Protein AF-R0KI02-F1 (afdb_monomer)

Mean predicted aligned error: 12.68 Å

InterPro domains:
  IPR000406 Rho protein GDP-dissociation inhibitor [PF02115] (2-57)
  IPR014756 Immunoglobulin E-set [SSF81296] (2-58)
  IPR024792 Rho GDP-dissociation inhibitor domain superfamily [G3DSA:2.70.50.30] (1-60)

pLDDT: mean 74.29, std 17.71, range [40.06, 93.88]

Nearest PDB structures (foldseek):
  5fr2-assembly1_B  TM=8.686E-01  e=1.773E-05  Bos taurus
  1fst-assembly1_A  TM=9.245E-01  e=3.637E-05  Homo sapiens
  2ji0-assembly1_A  TM=9.028E-01  e=2.990E-05  Homo sapiens
  2bxw-assembly2_B  TM=9.302E-01  e=7.461E-05  Homo sapiens
  1qvy-assembly3_C  TM=9.144E-01  e=1.034E-04  Homo sapiens

Radius of gyration: 21.97 Å; Cα contacts (8 Å, |Δi|>4): 71; chains: 1; bounding box: 62×33×42 Å

Organism: Anas platyrhynchos (NCBI:txid8839)

Foldseek 3Di:
DPPVDDQKFWAKKWKDFPPDPDIDIDGPPDDPVVVVVDDDDDDPPTDIDMDIDMDGRDPPPPPDDDDDPDDPDDDDDD

Solvent-accessible surface area (backbone atoms only — not comparable to full-atom values): 5458 Å² total; per-residue (Å²): 132,79,81,86,64,68,50,64,40,62,40,32,42,32,43,39,35,87,89,46,101,59,71,50,74,44,71,57,72,67,69,66,70,65,52,77,76,56,82,84,89,73,70,87,94,62,72,72,47,81,46,79,41,65,49,75,55,72,90,74,67,88,80,62,73,89,77,76,94,77,73,96,70,88,80,85,85,127

Secondary structure (DSSP, 8-state):
--TTS-SEEEEEEEEE-TTSSS-EEEESSS-SHHHHT------TT---EEEEEEEE--TTGGG--S---S--------

Sequence (78 aa):
MDASVPNVQVTKLTLMCEQAPGPITMDLTGDLEVLQSRPFVLKEGVDYRVKVSFKVRWMWGALCPPAELGTALLLPHR

Structure (mmCIF, N/CA/C/O backbone):
data_AF-R0KI02-F1
#
_entry.id   AF-R0KI02-F1
#
loop_
_atom_site.group_PDB
_atom_site.id
_atom_site.type_symbol
_atom_site.label_atom_id
_atom_site.label_alt_id
_atom_site.label_comp_id
_atom_site.label_asym_id
_atom_site.label_entity_id
_atom_site.label_seq_id
_atom_site.pdbx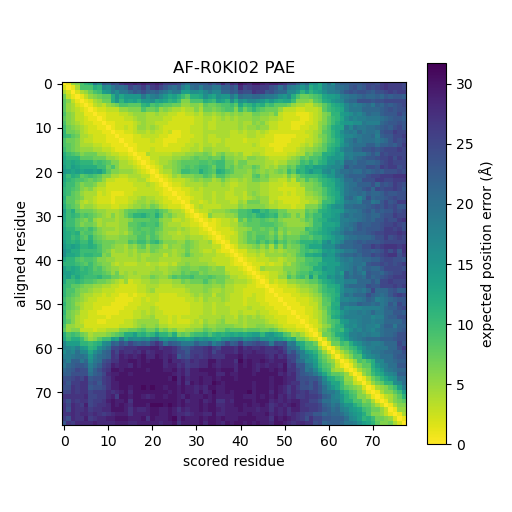_PDB_ins_code
_atom_site.Cartn_x
_atom_site.Cartn_y
_atom_site.Cartn_z
_atom_site.occupancy
_atom_site.B_iso_or_equiv
_atom_site.auth_seq_id
_atom_site.auth_comp_id
_atom_site.auth_asym_id
_atom_site.auth_atom_id
_atom_site.pdbx_PDB_model_num
ATOM 1 N N . MET A 1 1 ? 13.004 1.519 -28.251 1.00 48.75 1 MET A N 1
ATOM 2 C CA . MET A 1 1 ? 12.637 1.924 -26.881 1.00 48.75 1 MET A CA 1
ATOM 3 C C . MET A 1 1 ? 11.273 1.342 -26.612 1.00 48.75 1 MET A C 1
ATOM 5 O O . MET A 1 1 ? 10.347 1.674 -27.338 1.00 48.75 1 MET A O 1
ATOM 9 N N . ASP A 1 2 ? 11.181 0.402 -25.681 1.00 48.47 2 ASP A N 1
ATOM 10 C CA . ASP A 1 2 ? 9.907 -0.220 -25.349 1.00 48.47 2 ASP A CA 1
ATOM 11 C C . ASP A 1 2 ? 9.074 0.781 -24.537 1.00 48.47 2 ASP A C 1
ATOM 13 O O . ASP A 1 2 ? 9.376 1.079 -23.382 1.00 48.47 2 ASP A O 1
ATOM 17 N N . ALA A 1 3 ? 8.072 1.374 -25.187 1.00 60.66 3 ALA A N 1
ATOM 18 C CA . ALA A 1 3 ? 7.143 2.314 -24.563 1.00 60.66 3 ALA A CA 1
ATOM 19 C C . ALA A 1 3 ? 6.188 1.621 -23.573 1.00 60.66 3 ALA A C 1
ATOM 21 O O . ALA A 1 3 ? 5.352 2.290 -22.969 1.00 60.66 3 ALA A O 1
ATOM 22 N N . SER A 1 4 ? 6.294 0.296 -23.402 1.00 67.94 4 SER A N 1
ATOM 23 C CA . SER A 1 4 ? 5.379 -0.470 -22.561 1.00 67.94 4 SER A CA 1
ATOM 24 C C . SER A 1 4 ? 5.621 -0.253 -21.073 1.00 67.94 4 SER A C 1
ATOM 26 O O . SER A 1 4 ? 4.755 -0.612 -20.275 1.00 67.94 4 SER A O 1
ATOM 28 N N . VAL A 1 5 ? 6.768 0.314 -20.671 1.00 70.44 5 VAL A N 1
ATOM 29 C CA . VAL A 1 5 ? 7.072 0.501 -19.250 1.00 70.44 5 VAL A CA 1
ATOM 30 C C . VAL A 1 5 ? 6.978 1.970 -18.832 1.00 70.44 5 VAL A C 1
ATOM 32 O O . VAL A 1 5 ? 7.792 2.782 -19.278 1.00 70.44 5 VAL A O 1
ATOM 35 N N . PRO A 1 6 ? 6.030 2.328 -17.946 1.00 79.19 6 PRO A N 1
ATOM 36 C CA . PRO A 1 6 ? 5.779 3.715 -17.584 1.00 79.19 6 PRO A CA 1
ATOM 37 C C . PRO A 1 6 ? 6.915 4.319 -16.747 1.00 79.19 6 PRO A C 1
ATOM 39 O O . PRO A 1 6 ? 7.538 3.658 -15.911 1.00 79.19 6 PRO A O 1
ATOM 42 N N . ASN A 1 7 ? 7.149 5.621 -16.940 1.00 84.50 7 ASN A N 1
ATOM 43 C CA . ASN A 1 7 ? 8.134 6.389 -16.170 1.00 84.50 7 ASN A CA 1
ATOM 44 C C . ASN A 1 7 ? 7.709 6.603 -14.716 1.00 84.50 7 ASN A C 1
ATOM 46 O O . ASN A 1 7 ? 8.553 6.785 -13.847 1.00 84.50 7 ASN A O 1
ATOM 50 N N . VAL A 1 8 ? 6.411 6.572 -14.432 1.00 88.00 8 VAL A N 1
ATOM 51 C CA . VAL A 1 8 ? 5.878 6.612 -13.072 1.00 88.00 8 VAL A CA 1
ATOM 52 C C . VAL A 1 8 ? 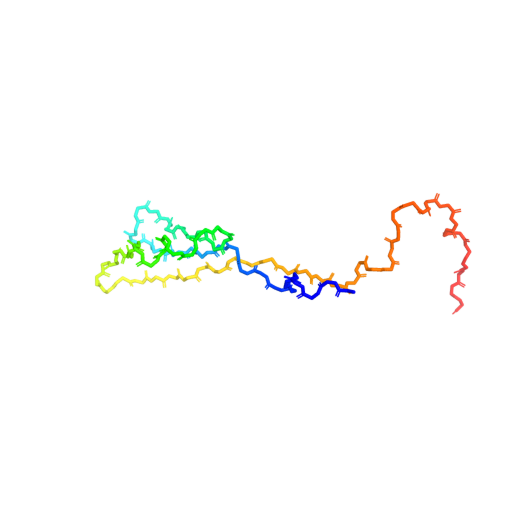4.888 5.473 -12.938 1.00 88.00 8 VAL A C 1
ATOM 54 O O . VAL A 1 8 ? 3.942 5.376 -13.713 1.00 88.00 8 VAL A O 1
ATOM 57 N N . GLN A 1 9 ? 5.106 4.617 -11.951 1.00 88.25 9 GLN A N 1
ATOM 58 C CA . GLN A 1 9 ? 4.209 3.520 -11.633 1.00 88.25 9 GLN A CA 1
ATOM 59 C C . GLN A 1 9 ? 3.777 3.655 -10.183 1.00 88.25 9 GLN A C 1
ATOM 61 O O . GLN A 1 9 ? 4.604 3.582 -9.275 1.00 88.25 9 GLN A O 1
ATOM 66 N N . VAL A 1 10 ? 2.484 3.865 -9.952 1.00 89.94 10 VAL A N 1
ATOM 67 C CA . VAL A 1 10 ? 1.938 3.801 -8.597 1.00 89.94 10 VAL A CA 1
ATOM 68 C C . VAL A 1 10 ? 1.950 2.342 -8.168 1.00 89.94 10 VAL A C 1
ATOM 70 O O . VAL A 1 10 ? 1.491 1.477 -8.905 1.00 89.94 10 VAL A O 1
ATOM 73 N N . THR A 1 11 ? 2.518 2.065 -7.002 1.00 90.75 11 THR A N 1
ATOM 74 C CA . THR A 1 11 ? 2.700 0.691 -6.533 1.00 90.75 11 THR A CA 1
ATOM 75 C C . THR A 1 11 ? 1.770 0.349 -5.387 1.00 90.75 11 THR A C 1
ATOM 77 O O . THR A 1 11 ? 1.297 -0.776 -5.292 1.00 90.75 11 THR A O 1
ATOM 80 N N . LYS A 1 12 ? 1.483 1.314 -4.512 1.00 92.12 12 LYS A N 1
ATOM 81 C CA . LYS A 1 12 ? 0.717 1.059 -3.297 1.00 92.12 12 LYS A CA 1
ATOM 82 C C . LYS A 1 12 ? -0.035 2.301 -2.852 1.00 92.12 12 LYS A C 1
ATOM 84 O O . LYS A 1 12 ? 0.507 3.404 -2.857 1.00 92.12 12 LYS A O 1
ATOM 89 N N . LEU A 1 13 ? -1.267 2.106 -2.407 1.00 91.94 13 LEU A N 1
ATOM 90 C CA . LEU A 1 13 ? -2.068 3.113 -1.724 1.00 91.94 13 LEU A CA 1
ATOM 91 C C . LEU A 1 13 ? -2.271 2.658 -0.283 1.00 91.94 13 LEU A C 1
ATOM 93 O O . LEU A 1 13 ? -2.481 1.481 -0.011 1.00 91.94 13 LEU A O 1
ATOM 97 N N . THR A 1 14 ? -2.126 3.557 0.679 1.00 90.62 14 THR A N 1
ATOM 98 C CA . THR A 1 14 ? -2.345 3.245 2.092 1.00 90.62 14 THR A CA 1
ATOM 99 C C . THR A 1 14 ? -3.250 4.288 2.713 1.00 90.62 14 THR A C 1
ATOM 101 O O . THR A 1 14 ? -2.923 5.472 2.726 1.00 90.62 14 THR A O 1
ATOM 104 N N . LEU A 1 15 ? -4.379 3.832 3.236 1.00 89.44 15 LEU A N 1
ATOM 105 C CA . LEU A 1 15 ? -5.295 4.627 4.028 1.00 89.44 15 LEU A CA 1
ATOM 106 C C . LEU A 1 15 ? -4.794 4.648 5.473 1.00 89.44 15 LEU A C 1
ATOM 108 O O . LEU A 1 15 ? -4.663 3.607 6.120 1.00 89.44 15 LEU A O 1
ATOM 112 N N . MET A 1 16 ? -4.495 5.841 5.960 1.00 89.50 16 MET A N 1
ATOM 113 C CA . MET A 1 16 ? -4.087 6.097 7.332 1.00 89.50 16 MET A CA 1
ATOM 114 C C . MET A 1 16 ? -5.267 6.732 8.061 1.00 89.50 16 MET A C 1
ATOM 116 O O . MET A 1 16 ? -5.812 7.730 7.598 1.00 89.50 16 MET A O 1
ATOM 120 N N . CYS A 1 17 ? -5.651 6.177 9.202 1.00 87.31 17 CYS A N 1
ATOM 121 C CA . CYS A 1 17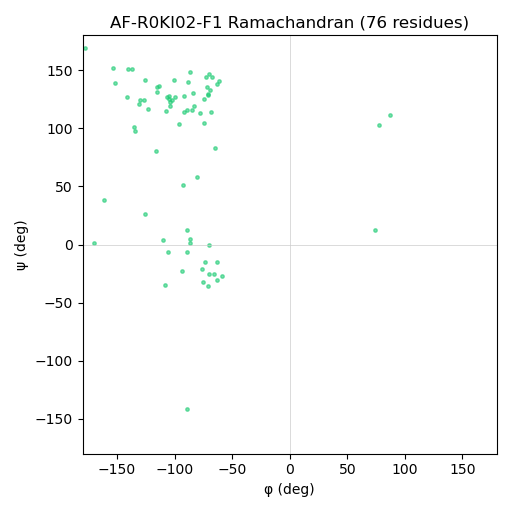 ? -6.669 6.749 10.074 1.00 87.31 17 CYS A CA 1
ATOM 122 C C . CYS A 1 17 ? -6.216 6.524 11.515 1.00 87.31 17 CYS A C 1
ATOM 124 O O . CYS A 1 17 ? -5.903 5.394 11.879 1.00 87.31 17 CYS A O 1
ATOM 126 N N . GLU A 1 18 ? -6.160 7.581 12.327 1.00 84.38 18 GLU A N 1
ATOM 127 C CA . GLU A 1 18 ? -5.707 7.480 13.726 1.00 84.38 18 GLU A CA 1
ATOM 128 C C . GLU A 1 18 ? -6.653 6.641 14.590 1.00 84.38 18 GLU A C 1
ATOM 130 O O . GLU A 1 18 ? -6.239 6.048 15.580 1.00 84.38 18 GLU A O 1
ATOM 135 N 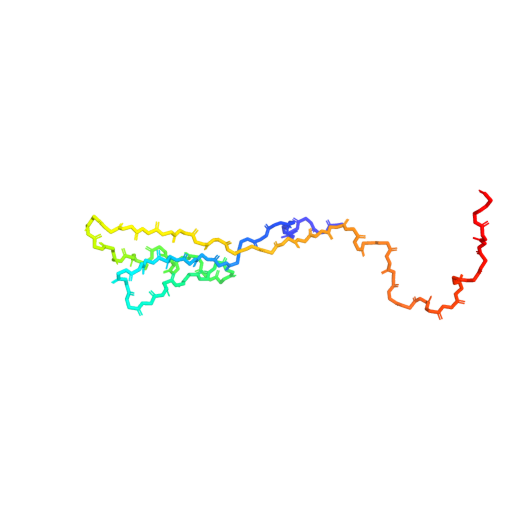N . GLN A 1 19 ? -7.926 6.571 14.197 1.00 81.88 19 GLN A N 1
ATOM 136 C CA . GLN A 1 19 ? -8.959 5.815 14.904 1.00 81.88 19 GLN A CA 1
ATOM 137 C C . GLN A 1 19 ? -9.062 4.358 14.427 1.00 81.88 19 GLN A C 1
ATOM 139 O O . GLN A 1 19 ? -9.829 3.581 14.997 1.00 81.88 19 GLN A O 1
ATOM 144 N N . ALA A 1 20 ? -8.333 3.978 13.373 1.00 80.31 20 ALA A N 1
ATOM 145 C CA . ALA A 1 20 ? -8.329 2.613 12.866 1.00 80.31 20 ALA A CA 1
ATOM 146 C C . ALA A 1 20 ? -7.293 1.757 13.616 1.00 80.31 20 ALA A C 1
ATOM 148 O O . ALA A 1 20 ? -6.227 2.255 13.975 1.00 80.31 20 ALA A O 1
ATOM 149 N N . PRO A 1 21 ? -7.544 0.445 13.790 1.00 80.56 21 PRO A N 1
ATOM 150 C CA . PRO A 1 21 ? -6.603 -0.465 14.449 1.00 80.56 21 PRO A CA 1
ATOM 151 C C . PRO A 1 21 ? -5.269 -0.613 13.697 1.00 80.56 21 PRO A C 1
ATOM 153 O O . PRO A 1 21 ? -4.296 -1.119 14.252 1.00 80.56 21 PRO A O 1
ATOM 156 N N . GLY A 1 22 ? -5.206 -0.180 12.437 1.00 82.31 22 GLY A N 1
ATOM 157 C CA . GLY A 1 22 ? -3.980 -0.139 11.658 1.00 82.31 22 GLY A CA 1
ATOM 158 C C . GLY A 1 22 ? -4.190 0.455 10.263 1.00 82.31 22 GLY A C 1
ATOM 159 O O . GLY A 1 22 ? -5.328 0.657 9.830 1.00 82.31 22 GLY A O 1
ATOM 160 N N . PRO A 1 23 ? -3.093 0.741 9.545 1.00 83.19 23 PRO A N 1
ATOM 161 C CA . PRO A 1 23 ? -3.146 1.304 8.205 1.00 83.19 23 PRO A CA 1
ATOM 162 C C . PRO A 1 23 ? -3.647 0.275 7.190 1.00 83.19 23 PRO A C 1
ATOM 164 O O . PRO A 1 23 ? -3.109 -0.830 7.090 1.00 83.19 23 PRO A O 1
ATOM 167 N N . ILE A 1 24 ? -4.638 0.652 6.382 1.00 87.19 24 ILE A N 1
ATOM 168 C CA . ILE A 1 24 ? -5.203 -0.248 5.376 1.00 87.19 24 ILE A CA 1
ATOM 169 C C . ILE A 1 24 ? -4.455 -0.047 4.059 1.00 87.19 24 ILE A C 1
ATOM 171 O O . ILE A 1 24 ? -4.477 1.030 3.468 1.00 87.19 24 ILE A O 1
ATOM 175 N N . THR A 1 25 ? -3.734 -1.078 3.625 1.00 87.81 25 THR A N 1
ATOM 176 C CA . THR A 1 25 ? -2.893 -1.049 2.422 1.00 87.81 25 THR A CA 1
ATOM 177 C C . THR A 1 25 ? -3.590 -1.712 1.240 1.00 87.81 25 THR A C 1
ATOM 179 O O . THR A 1 25 ? -4.172 -2.783 1.385 1.00 87.81 25 THR A O 1
ATOM 182 N N . MET A 1 26 ? -3.408 -1.131 0.058 1.00 89.31 26 MET A N 1
ATOM 183 C CA . MET A 1 26 ? -3.831 -1.675 -1.219 1.00 89.31 26 MET A CA 1
ATOM 184 C C . MET A 1 26 ? -2.649 -1.713 -2.192 1.00 89.31 26 MET A C 1
ATOM 186 O O . MET A 1 26 ? -1.997 -0.689 -2.415 1.00 89.31 26 MET A O 1
ATOM 190 N N . ASP A 1 27 ? -2.352 -2.894 -2.732 1.00 89.12 27 ASP A N 1
ATOM 191 C CA . ASP A 1 27 ? -1.328 -3.059 -3.764 1.00 8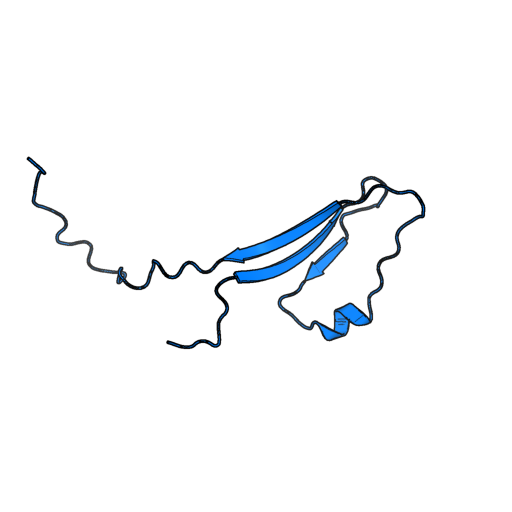9.12 27 ASP A CA 1
ATOM 192 C C . ASP A 1 27 ? -1.931 -2.755 -5.138 1.00 89.12 27 ASP A C 1
ATOM 194 O O . ASP A 1 27 ? -3.012 -3.240 -5.461 1.00 89.12 27 ASP A O 1
ATOM 198 N N . LEU A 1 28 ? -1.249 -1.915 -5.913 1.00 87.88 28 LEU A N 1
ATOM 199 C CA . LEU A 1 28 ? -1.679 -1.454 -7.236 1.00 87.88 28 LEU A CA 1
ATOM 200 C C . LEU A 1 28 ? -0.818 -2.043 -8.364 1.00 87.88 28 LEU A C 1
ATOM 202 O O . LEU A 1 28 ? -0.992 -1.669 -9.521 1.00 87.88 28 LEU A O 1
ATOM 206 N N . THR A 1 29 ? 0.132 -2.928 -8.039 1.00 86.44 29 THR A N 1
ATOM 207 C CA . THR A 1 29 ? 1.000 -3.595 -9.025 1.00 86.44 29 THR A CA 1
ATOM 208 C C . THR A 1 29 ? 0.470 -4.950 -9.476 1.00 86.44 29 THR A C 1
ATOM 210 O O . THR A 1 29 ? 0.849 -5.414 -10.549 1.00 86.44 29 THR A O 1
ATOM 213 N N . GLY A 1 30 ? -0.375 -5.576 -8.654 1.00 82.44 30 GLY A N 1
ATOM 214 C CA . GLY A 1 30 ? -1.052 -6.832 -8.955 1.00 82.44 30 GLY A CA 1
ATOM 215 C C . GLY A 1 30 ? -2.401 -6.640 -9.651 1.00 82.44 30 GLY A C 1
ATOM 216 O O . GLY A 1 30 ? -2.571 -5.776 -10.508 1.00 82.44 30 GLY A O 1
ATOM 217 N N . ASP A 1 31 ? -3.367 -7.473 -9.275 1.00 83.19 31 ASP A N 1
ATOM 218 C CA . ASP A 1 31 ? -4.690 -7.503 -9.8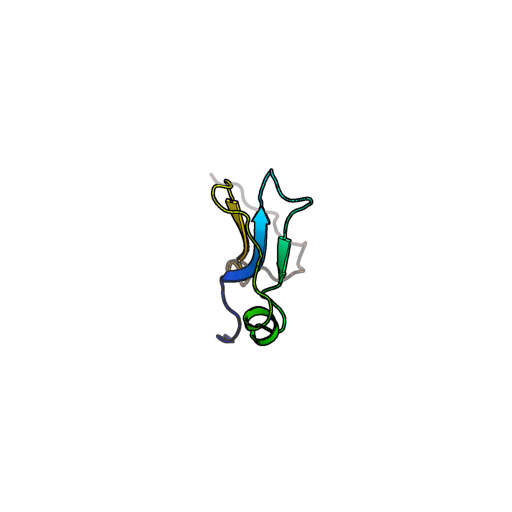92 1.00 83.19 31 ASP A CA 1
ATOM 219 C C . ASP A 1 31 ? -5.592 -6.360 -9.391 1.00 83.19 31 ASP A C 1
ATOM 221 O O . ASP A 1 31 ? -5.966 -6.300 -8.215 1.00 83.19 31 ASP A O 1
ATOM 225 N N . LEU A 1 32 ? -5.927 -5.434 -10.293 1.00 83.44 32 LEU A N 1
ATOM 226 C CA . LEU A 1 32 ? -6.758 -4.262 -9.999 1.00 83.44 32 LEU A CA 1
ATOM 227 C C . LEU A 1 32 ? -8.253 -4.608 -9.886 1.00 83.44 32 LEU A C 1
ATOM 229 O O . LEU A 1 32 ? -8.998 -3.856 -9.255 1.00 83.44 32 LEU A O 1
ATOM 233 N N . GLU A 1 33 ? -8.711 -5.725 -10.458 1.00 82.75 33 GLU A N 1
ATOM 234 C CA . GLU A 1 33 ? -10.125 -6.124 -10.428 1.00 82.75 33 GLU A CA 1
ATOM 235 C C . GLU A 1 33 ? -10.535 -6.560 -9.016 1.00 82.75 33 GLU A C 1
ATOM 237 O O . GLU A 1 33 ? -11.612 -6.211 -8.522 1.00 82.75 33 GLU A O 1
ATOM 242 N N . VAL A 1 34 ? -9.617 -7.216 -8.300 1.00 75.69 34 VAL A N 1
ATOM 243 C CA . VAL A 1 34 ? -9.792 -7.597 -6.888 1.00 75.69 34 VAL A CA 1
ATOM 244 C C . VAL A 1 34 ? -10.040 -6.381 -5.986 1.00 75.69 34 VAL A C 1
ATOM 246 O O . VAL A 1 34 ? -10.696 -6.505 -4.949 1.00 75.69 34 VAL A O 1
ATOM 249 N N . LEU A 1 35 ? -9.555 -5.197 -6.368 1.00 78.88 35 LEU A N 1
ATOM 250 C CA . LEU A 1 35 ? -9.700 -3.973 -5.577 1.00 78.88 35 LEU A CA 1
ATOM 251 C C . LEU A 1 35 ? -11.110 -3.392 -5.657 1.00 78.88 35 LEU A C 1
ATOM 253 O O . LEU A 1 35 ? -11.602 -2.858 -4.666 1.00 78.88 35 LEU A O 1
ATOM 257 N N . GLN A 1 36 ? -11.792 -3.548 -6.795 1.00 77.69 36 GLN A N 1
ATOM 258 C CA . GLN A 1 36 ? -13.179 -3.092 -6.952 1.00 77.69 36 GLN A CA 1
ATOM 259 C C . GLN A 1 36 ? -14.128 -3.824 -5.996 1.00 77.69 36 GLN A C 1
ATOM 261 O O . GLN A 1 36 ? -15.104 -3.253 -5.519 1.00 77.69 36 GLN A O 1
ATOM 266 N N . SER A 1 37 ? -13.805 -5.078 -5.672 1.00 78.62 37 SER A N 1
ATOM 267 C CA . SER A 1 37 ? -14.589 -5.916 -4.761 1.00 78.62 37 SER A CA 1
ATOM 268 C C . SER A 1 37 ? -14.220 -5.736 -3.282 1.00 78.62 37 SER A C 1
ATOM 270 O O . SER A 1 37 ? -14.788 -6.414 -2.426 1.00 78.62 37 SER A O 1
ATOM 272 N N 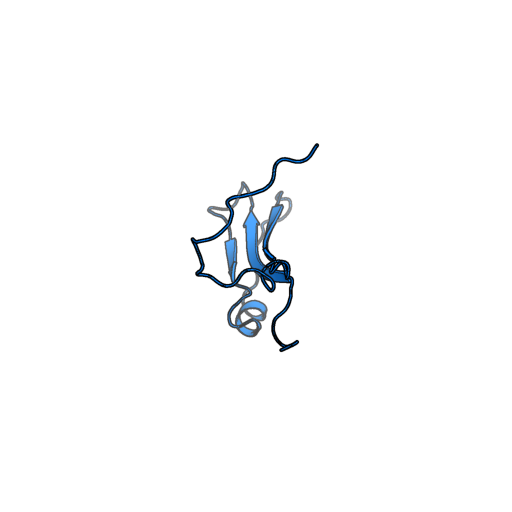. ARG A 1 38 ? -13.266 -4.853 -2.949 1.00 79.00 38 ARG A N 1
ATOM 273 C CA . ARG A 1 38 ? -12.781 -4.635 -1.576 1.00 79.00 38 ARG A CA 1
ATOM 274 C C . ARG A 1 38 ? -13.087 -3.213 -1.097 1.00 79.00 38 ARG A C 1
ATOM 276 O O . ARG A 1 38 ? -12.203 -2.358 -1.114 1.00 79.00 38 ARG A O 1
ATOM 283 N N . PRO A 1 39 ? -14.324 -2.942 -0.647 1.00 80.19 39 PRO A N 1
ATOM 284 C CA . PRO A 1 39 ? -14.665 -1.653 -0.064 1.00 80.19 39 PRO A CA 1
ATOM 285 C C . PRO A 1 39 ? -13.954 -1.441 1.280 1.00 80.19 39 PRO A C 1
ATOM 287 O O . PRO A 1 39 ? -13.795 -2.368 2.078 1.00 80.19 39 PRO A O 1
ATOM 290 N N . PHE A 1 40 ? -13.564 -0.195 1.549 1.00 79.12 40 PHE A N 1
ATOM 291 C CA . PHE A 1 40 ? -13.017 0.217 2.839 1.00 79.12 40 PHE A CA 1
ATOM 292 C C . PHE A 1 40 ? -14.139 0.717 3.741 1.00 79.12 40 PHE A C 1
ATOM 294 O O . PHE A 1 40 ? -14.900 1.605 3.359 1.00 79.12 40 PHE A O 1
ATOM 301 N N . VAL A 1 41 ? -14.219 0.173 4.952 1.00 83.44 41 VAL A N 1
ATOM 302 C CA . VAL A 1 41 ? -15.156 0.660 5.965 1.00 83.44 41 VAL A CA 1
ATOM 303 C C . VAL A 1 41 ? -14.471 1.763 6.762 1.00 83.44 41 VAL A C 1
ATOM 305 O O . VAL A 1 41 ? -13.480 1.525 7.451 1.00 83.44 41 VAL A O 1
ATOM 308 N N . LEU A 1 42 ? -15.009 2.974 6.654 1.00 83.56 42 LEU A N 1
ATOM 309 C CA . LEU A 1 42 ? -14.601 4.147 7.417 1.00 83.56 42 LEU A CA 1
ATOM 310 C C . LEU A 1 42 ? -15.765 4.571 8.307 1.00 83.56 42 LEU A C 1
ATOM 312 O O . LEU A 1 42 ? -16.915 4.601 7.871 1.00 83.56 42 LEU A O 1
ATOM 316 N N . LYS A 1 43 ? -15.462 4.891 9.562 1.00 85.69 43 LYS A N 1
ATOM 317 C CA . LYS A 1 43 ? -16.456 5.428 10.489 1.00 85.69 43 LYS A CA 1
ATOM 318 C C . LYS A 1 43 ? -16.779 6.877 10.103 1.00 85.69 43 LYS A C 1
ATOM 320 O O . LYS A 1 43 ? -15.903 7.611 9.656 1.00 85.69 43 LYS A O 1
ATOM 325 N N . GLU A 1 44 ? -18.029 7.293 10.269 1.00 89.00 44 GLU A N 1
ATOM 326 C CA . GLU A 1 44 ? -18.435 8.675 10.000 1.00 89.00 44 GLU A CA 1
ATOM 327 C C . GLU A 1 44 ? -17.679 9.668 10.902 1.00 89.00 44 GLU A C 1
ATOM 329 O O . GLU A 1 44 ? -17.443 9.398 12.082 1.00 89.00 44 GLU A O 1
ATOM 334 N N . GLY A 1 45 ? -17.287 10.813 10.333 1.00 87.06 45 GLY A N 1
ATOM 335 C CA . GLY A 1 45 ? -16.645 11.906 11.068 1.00 87.06 45 GLY A CA 1
ATOM 336 C C . GLY A 1 45 ? -15.185 11.666 11.466 1.00 87.06 45 GLY A C 1
ATOM 337 O O . GLY A 1 45 ? -14.657 12.418 12.283 1.00 87.06 45 GLY A O 1
ATOM 338 N N . VAL A 1 46 ? -14.522 10.636 10.927 1.00 88.56 46 VAL A N 1
ATOM 339 C CA . VAL A 1 46 ? -13.103 10.374 11.217 1.00 88.56 46 VAL A CA 1
ATOM 340 C C . VAL A 1 46 ? -12.178 11.123 10.263 1.00 88.56 46 VAL A C 1
ATOM 342 O O . VAL A 1 46 ? -12.419 11.172 9.057 1.00 88.56 46 VAL A O 1
ATOM 345 N N . ASP A 1 47 ? -11.084 11.662 10.804 1.00 90.56 47 ASP A N 1
ATOM 346 C CA . ASP A 1 47 ? -9.980 12.164 9.988 1.00 90.56 47 ASP A CA 1
ATOM 347 C C . ASP A 1 47 ? -9.225 10.986 9.361 1.00 90.56 47 ASP A C 1
ATOM 349 O O . ASP A 1 47 ? -8.943 9.970 10.013 1.00 90.56 47 ASP A O 1
ATOM 353 N N . TYR A 1 48 ? -8.908 11.117 8.077 1.00 89.00 48 TYR A N 1
ATOM 354 C CA . TYR A 1 48 ? -8.127 10.131 7.351 1.00 89.00 48 TYR A CA 1
ATOM 355 C C . TYR A 1 48 ? -7.143 10.813 6.405 1.00 89.00 48 TYR A C 1
ATOM 357 O O . TYR A 1 48 ? -7.374 11.899 5.877 1.00 89.00 48 TYR A O 1
ATOM 365 N N . ARG A 1 49 ? -6.027 10.130 6.154 1.00 91.62 49 ARG A N 1
ATOM 366 C CA . ARG A 1 49 ? -4.987 10.552 5.216 1.00 91.62 49 ARG A CA 1
ATOM 367 C C . ARG A 1 49 ? -4.730 9.445 4.216 1.00 91.62 49 ARG A C 1
ATOM 369 O O . ARG A 1 49 ? -4.676 8.268 4.568 1.00 91.62 49 ARG A O 1
ATOM 376 N N . VAL A 1 50 ? -4.506 9.825 2.968 1.00 92.12 50 VAL A N 1
ATOM 377 C CA . VAL A 1 50 ? -4.136 8.883 1.913 1.00 92.12 50 VAL A CA 1
ATOM 378 C C . VAL A 1 50 ? -2.648 9.018 1.638 1.00 92.12 50 VAL A C 1
ATOM 380 O O . VAL A 1 50 ? -2.157 10.094 1.306 1.00 92.12 50 VAL A O 1
ATOM 383 N N . LYS A 1 51 ? -1.918 7.913 1.768 1.00 92.81 51 LYS A N 1
ATOM 384 C CA . LYS A 1 51 ? -0.509 7.819 1.398 1.00 92.81 51 LYS A CA 1
ATOM 385 C C . LYS A 1 51 ? -0.388 7.068 0.080 1.00 92.81 51 LYS A C 1
ATOM 387 O O . LYS A 1 51 ? -0.748 5.897 -0.006 1.00 92.81 51 LYS A O 1
ATOM 392 N N . VAL A 1 52 ? 0.157 7.738 -0.929 1.00 93.88 52 VAL A N 1
ATOM 393 C CA . VAL A 1 52 ? 0.416 7.156 -2.249 1.00 93.88 52 VAL A CA 1
ATOM 394 C C . VAL A 1 52 ? 1.903 6.834 -2.365 1.00 93.88 52 VAL A C 1
ATOM 396 O O . VAL A 1 52 ? 2.755 7.694 -2.157 1.00 93.88 52 VAL A O 1
ATOM 399 N N . SER A 1 53 ? 2.223 5.583 -2.674 1.00 92.06 53 SER A N 1
ATOM 400 C CA . SER A 1 53 ? 3.573 5.115 -2.976 1.00 92.06 53 SER A CA 1
ATOM 401 C C . SER A 1 53 ? 3.690 4.853 -4.468 1.00 92.06 53 SER A C 1
ATOM 403 O O . SER A 1 53 ? 2.892 4.118 -5.050 1.00 92.06 53 SER A O 1
ATOM 405 N N . PHE A 1 54 ? 4.695 5.461 -5.083 1.00 93.56 54 PHE A N 1
ATOM 406 C CA . PHE A 1 54 ? 4.968 5.331 -6.503 1.00 93.56 54 PHE A CA 1
ATOM 407 C C . PHE A 1 54 ? 6.463 5.156 -6.742 1.00 93.56 54 PHE A C 1
ATOM 409 O O . PHE A 1 54 ? 7.304 5.627 -5.976 1.00 93.56 54 PHE A O 1
ATOM 416 N N . LYS A 1 55 ? 6.786 4.458 -7.825 1.00 88.50 55 LYS A N 1
ATOM 417 C CA . LYS A 1 55 ? 8.134 4.258 -8.331 1.00 88.50 55 LYS A CA 1
ATOM 418 C C . LYS A 1 55 ? 8.323 5.144 -9.551 1.00 88.50 55 LYS A C 1
ATOM 420 O O . LYS A 1 55 ? 7.558 5.042 -10.507 1.00 88.50 55 LYS A O 1
ATOM 425 N N . VAL A 1 56 ? 9.355 5.980 -9.525 1.00 89.19 56 VAL A N 1
ATOM 426 C CA . VAL A 1 56 ? 9.764 6.762 -10.694 1.00 89.19 56 VAL A CA 1
ATOM 427 C C . VAL A 1 56 ? 10.948 6.080 -11.362 1.00 89.19 56 VAL A C 1
ATOM 429 O O . VAL A 1 56 ? 11.954 5.773 -10.724 1.00 89.19 56 VAL A O 1
ATOM 432 N N . ARG A 1 57 ? 10.821 5.830 -12.658 1.00 81.88 57 ARG A N 1
ATOM 433 C CA . ARG A 1 57 ? 11.891 5.412 -13.551 1.00 81.88 57 ARG A CA 1
ATOM 434 C C . ARG A 1 57 ? 12.423 6.659 -14.242 1.00 81.88 57 ARG A C 1
ATOM 436 O O . ARG A 1 57 ? 11.812 7.186 -15.167 1.00 81.88 57 ARG A O 1
ATOM 443 N N . TRP A 1 58 ? 13.581 7.118 -13.788 1.00 68.62 58 TRP A N 1
ATOM 444 C CA . TRP A 1 58 ? 14.304 8.197 -14.443 1.00 68.62 58 TRP A CA 1
ATOM 445 C C . TRP A 1 58 ? 15.156 7.619 -15.563 1.00 68.62 58 TRP A C 1
ATOM 447 O O . TRP A 1 58 ? 16.090 6.851 -15.327 1.00 68.62 58 TRP A O 1
ATOM 457 N N . MET A 1 59 ? 14.848 8.001 -16.795 1.00 57.06 59 MET A N 1
ATOM 458 C CA . MET A 1 59 ? 15.654 7.659 -17.959 1.00 57.06 59 MET A CA 1
ATOM 459 C C . MET A 1 59 ? 16.867 8.606 -18.058 1.00 57.06 59 MET A C 1
ATOM 461 O O . MET A 1 59 ? 17.026 9.315 -19.039 1.00 57.06 59 MET A O 1
ATOM 465 N N . TRP A 1 60 ? 17.710 8.653 -17.020 1.00 49.88 60 TRP A N 1
ATOM 466 C CA . TRP A 1 60 ? 19.066 9.233 -17.103 1.00 49.88 60 TRP A CA 1
ATOM 467 C C . TRP A 1 60 ? 20.155 8.140 -17.115 1.00 49.88 60 TRP A C 1
ATOM 469 O O . TRP A 1 60 ? 21.325 8.405 -17.355 1.00 49.88 60 TRP A O 1
ATOM 479 N N . GLY A 1 61 ? 19.775 6.872 -16.916 1.00 52.22 61 GLY A N 1
ATOM 480 C CA . GLY A 1 61 ? 20.696 5.730 -16.859 1.00 52.22 61 GLY A CA 1
ATOM 481 C C . GLY A 1 61 ? 20.995 5.039 -18.193 1.00 52.22 61 GLY A C 1
ATOM 482 O O . GLY A 1 61 ? 21.536 3.942 -18.176 1.00 52.22 61 GLY A O 1
ATOM 483 N N . ALA A 1 62 ? 20.642 5.623 -19.342 1.00 50.50 62 ALA A N 1
ATOM 484 C CA . ALA A 1 62 ? 20.966 5.037 -20.650 1.00 50.50 62 ALA A CA 1
ATOM 485 C C . ALA A 1 62 ? 22.361 5.438 -21.180 1.00 50.50 62 ALA A C 1
ATOM 487 O O . ALA A 1 62 ? 22.705 5.066 -22.298 1.00 50.50 62 ALA A O 1
ATOM 488 N N . LEU A 1 63 ? 23.172 6.165 -20.395 1.00 53.25 63 LEU A N 1
ATOM 489 C CA . LEU A 1 63 ? 24.536 6.555 -20.781 1.00 53.25 63 LEU A CA 1
ATOM 490 C C . LEU A 1 63 ? 25.629 6.156 -19.775 1.00 53.25 63 LEU A C 1
ATOM 492 O O . LEU A 1 63 ? 26.678 6.793 -19.726 1.00 53.25 63 LEU A O 1
ATOM 496 N N . CYS A 1 64 ? 25.420 5.110 -18.973 1.00 40.06 64 CYS A N 1
ATOM 497 C CA . CYS A 1 64 ? 26.508 4.519 -18.188 1.00 40.06 64 CYS A CA 1
ATOM 498 C C . CYS A 1 64 ? 26.464 2.988 -18.304 1.00 40.06 64 CYS A C 1
ATOM 500 O O . CYS A 1 64 ? 25.671 2.359 -17.598 1.00 40.06 64 CYS A O 1
ATOM 502 N N . PRO A 1 65 ? 27.273 2.365 -19.185 1.00 46.34 65 PRO A N 1
ATOM 503 C CA . PRO A 1 65 ? 27.493 0.927 -19.108 1.00 46.34 65 PRO A CA 1
ATOM 504 C C . PRO A 1 65 ? 28.190 0.579 -17.774 1.00 46.34 65 PRO A C 1
ATOM 506 O O . PRO A 1 65 ? 29.090 1.308 -17.347 1.00 46.34 65 PRO A O 1
ATOM 509 N N . PRO A 1 66 ? 27.782 -0.500 -17.081 1.00 54.78 66 PRO A N 1
ATOM 510 C CA . PRO A 1 66 ? 28.535 -1.032 -15.952 1.00 54.78 66 PRO A CA 1
ATOM 511 C C . PRO A 1 66 ? 29.776 -1.770 -16.487 1.00 54.78 66 PRO A C 1
ATOM 513 O O . PRO A 1 66 ? 29.625 -2.679 -17.297 1.00 54.78 66 PRO A O 1
ATOM 516 N N . ALA A 1 67 ? 30.963 -1.383 -15.999 1.00 48.03 67 ALA A N 1
ATOM 517 C CA . ALA A 1 67 ? 32.313 -1.667 -16.530 1.00 48.03 67 ALA A CA 1
ATOM 518 C C . ALA A 1 67 ? 32.637 -0.771 -17.740 1.00 48.03 67 ALA A C 1
ATOM 520 O O . ALA A 1 67 ? 32.035 -0.896 -18.795 1.00 48.03 67 ALA A O 1
ATOM 521 N N . GLU A 1 68 ? 33.436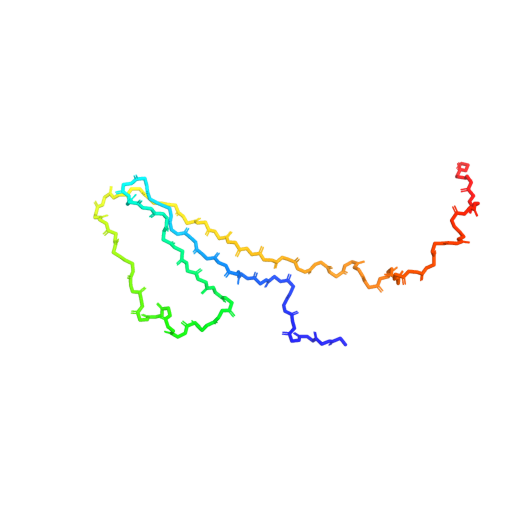 0.286 -17.593 1.00 44.50 68 GLU A N 1
ATOM 522 C CA . GLU A 1 68 ? 34.887 0.203 -17.395 1.00 44.50 68 GLU A CA 1
ATOM 523 C C . GLU A 1 68 ? 35.370 1.149 -16.271 1.00 44.50 68 GLU A C 1
ATOM 525 O O . GLU A 1 68 ? 35.554 2.356 -16.453 1.00 44.50 68 GLU A O 1
ATOM 530 N N . LEU A 1 69 ? 35.626 0.590 -15.086 1.00 49.06 69 LEU A N 1
ATOM 531 C CA . LEU A 1 69 ? 36.513 1.175 -14.075 1.00 49.06 69 LEU A CA 1
ATOM 532 C C . LEU A 1 69 ? 37.938 1.199 -14.656 1.00 49.06 69 LEU A C 1
ATOM 534 O O . LEU A 1 69 ? 38.699 0.263 -14.431 1.00 49.06 69 LEU A O 1
ATOM 538 N N . GLY A 1 70 ? 38.299 2.208 -15.455 1.00 46.53 70 GLY A N 1
ATOM 539 C CA . GLY A 1 70 ? 39.612 2.149 -16.103 1.00 46.53 70 GLY A CA 1
ATOM 540 C C . GLY A 1 70 ? 40.165 3.364 -16.835 1.00 46.53 70 GLY A C 1
ATOM 541 O O . GLY A 1 70 ? 41.246 3.222 -17.389 1.00 46.53 70 GLY A O 1
ATOM 542 N N . THR A 1 71 ? 39.517 4.536 -16.909 1.00 43.66 71 THR A N 1
ATOM 543 C CA . THR A 1 71 ? 40.181 5.717 -17.529 1.00 43.66 71 THR A CA 1
ATOM 544 C C . THR A 1 71 ? 39.562 7.077 -17.181 1.00 43.66 71 THR A C 1
ATOM 546 O O . THR A 1 71 ? 39.515 7.974 -18.011 1.00 43.66 71 THR A O 1
ATOM 549 N N . ALA A 1 72 ? 39.108 7.289 -15.945 1.00 42.62 72 ALA A N 1
ATOM 550 C CA . ALA A 1 72 ? 38.823 8.646 -15.454 1.00 42.62 72 ALA A CA 1
ATOM 551 C C . ALA A 1 72 ? 40.058 9.224 -14.737 1.00 42.62 72 ALA A C 1
ATOM 553 O O . ALA A 1 72 ? 39.992 9.652 -13.589 1.00 42.62 72 ALA A O 1
ATOM 554 N N . LEU A 1 73 ? 41.212 9.175 -15.403 1.00 51.88 73 LEU A N 1
ATOM 555 C CA . LEU A 1 73 ? 42.385 9.963 -15.043 1.00 51.88 73 LEU A CA 1
ATOM 556 C C . LEU A 1 73 ? 42.631 10.913 -16.219 1.00 51.88 73 LEU A C 1
ATOM 558 O O . LEU A 1 73 ? 42.698 10.439 -17.350 1.00 51.88 73 LEU A O 1
ATOM 562 N N . LEU A 1 74 ? 42.827 12.205 -15.922 1.00 46.41 74 LEU A N 1
ATOM 563 C CA . LEU A 1 74 ? 43.085 13.337 -16.837 1.00 46.41 74 LEU A CA 1
ATOM 564 C C . LEU A 1 74 ? 41.777 13.972 -17.369 1.00 46.41 74 LEU A C 1
ATOM 566 O O . LEU A 1 74 ? 41.047 13.358 -18.129 1.00 46.41 74 LEU A O 1
ATOM 570 N N . LEU A 1 75 ? 41.390 15.201 -17.011 1.00 45.91 75 LEU A N 1
ATOM 571 C CA . LEU A 1 75 ? 42.189 16.430 -16.921 1.00 45.91 75 LEU A CA 1
ATOM 572 C C . LEU A 1 75 ? 41.607 17.426 -15.890 1.00 45.91 75 LEU A C 1
ATOM 574 O O . LEU A 1 75 ? 40.390 17.466 -15.699 1.00 45.91 75 LEU A O 1
ATOM 578 N N . PRO A 1 76 ? 42.448 18.278 -15.273 1.00 43.50 76 PRO A N 1
ATOM 579 C CA . PRO A 1 76 ? 41.994 19.400 -14.457 1.00 43.50 76 PRO A CA 1
ATOM 580 C C . PRO A 1 76 ? 41.342 20.486 -15.327 1.00 43.50 76 PRO A C 1
ATOM 582 O O . PRO A 1 76 ? 41.902 20.904 -16.342 1.00 43.50 76 PRO A O 1
ATOM 585 N N . HIS A 1 77 ? 40.171 20.964 -14.904 1.00 45.38 77 HIS A N 1
ATOM 586 C CA . HIS A 1 77 ? 39.583 22.194 -15.425 1.00 45.38 77 HIS A CA 1
ATOM 587 C C . HIS A 1 77 ? 40.443 23.378 -14.968 1.00 45.38 77 HIS A C 1
ATOM 589 O O . HIS 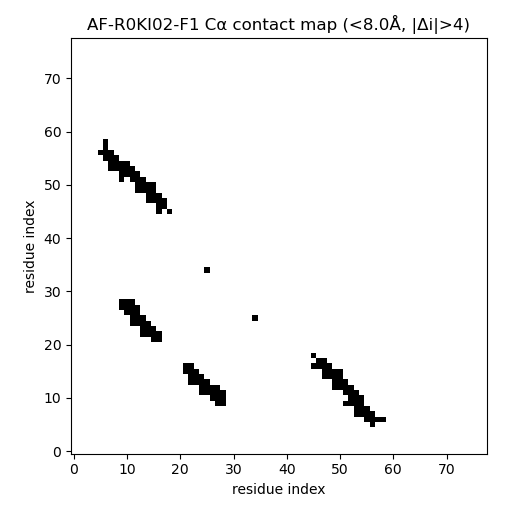A 1 77 ? 40.561 23.642 -13.771 1.00 45.38 77 HIS A O 1
ATOM 595 N N . ARG A 1 78 ? 41.072 24.040 -15.939 1.00 42.94 78 ARG A N 1
ATOM 596 C CA . ARG A 1 78 ? 41.559 25.412 -15.803 1.00 42.94 78 ARG A CA 1
ATOM 597 C C . ARG A 1 78 ? 40.386 26.363 -15.579 1.00 42.94 78 ARG A C 1
ATOM 599 O O . ARG A 1 78 ? 39.316 26.104 -16.178 1.00 42.94 78 ARG A O 1
#